Protein AF-A0A3S0BWD9-F1 (afdb_monomer_lite)

pLDDT: mean 90.23, std 13.54, range [36.09, 98.25]

Secondary structure (DSSP, 8-state):
-HHHHHHTT-SEEE-S-GGGS-HHHHHHTT-EEE-HHHHHHHH--HHHHHHHHHHHHHH-BTTB--HHHHHHHHTTT-HHHHHHTGGGSS----PPPTT--S--EEESB-TTT-PBP-HHHHHHHT--TTTSPPS----PPP-

Radius of gyration: 16.99 Å; chains: 1; bounding box: 45×29×50 Å

Sequence (143 aa):
MIADAVRADAQYLVTTDVDDFAIEDLHAHEMCAVNPDYFMALRFSEHAYREGVRTLAEVAKNPPRSEAEVHRMLGRRHPNLVGRFADAYETSAVPADDDQPRVLVRGAVCVRCAAKLAGDEGLRLGLCTRHLPLRGMSSVGKA

Structure (mmCIF, N/CA/C/O backbone):
data_AF-A0A3S0BWD9-F1
#
_entry.id   AF-A0A3S0BWD9-F1
#
loop_
_atom_site.group_PDB
_atom_site.id
_atom_site.type_symbol
_atom_site.label_atom_id
_atom_site.label_alt_id
_atom_site.label_comp_id
_atom_site.label_asym_id
_atom_site.label_entity_id
_atom_site.label_seq_id
_atom_site.pdbx_PDB_ins_code
_atom_site.Cartn_x
_atom_site.Cartn_y
_atom_site.Cartn_z
_atom_site.occupancy
_atom_site.B_iso_or_equiv
_atom_site.auth_seq_id
_atom_site.auth_comp_id
_atom_site.auth_asym_id
_atom_site.auth_atom_id
_atom_site.pdbx_PDB_model_num
ATOM 1 N N . MET A 1 1 ? 6.081 -7.582 18.066 1.00 67.69 1 MET A N 1
ATOM 2 C CA . MET A 1 1 ? 5.504 -6.974 16.844 1.00 67.69 1 MET A CA 1
ATOM 3 C C . MET A 1 1 ? 4.324 -6.058 17.164 1.00 67.69 1 MET A C 1
ATOM 5 O O . MET A 1 1 ? 4.545 -4.858 17.120 1.00 67.69 1 MET A O 1
ATOM 9 N N . ILE A 1 2 ? 3.134 -6.548 17.567 1.00 80.94 2 ILE A N 1
ATOM 10 C CA . ILE A 1 2 ? 2.021 -5.649 17.971 1.00 80.94 2 ILE A CA 1
ATOM 11 C C . ILE A 1 2 ? 2.413 -4.755 19.152 1.00 80.94 2 ILE A C 1
ATOM 13 O O . ILE A 1 2 ? 2.252 -3.546 19.073 1.00 80.94 2 ILE A O 1
ATOM 17 N N . ALA A 1 3 ? 3.011 -5.317 20.207 1.00 83.81 3 ALA A N 1
ATOM 18 C CA . ALA A 1 3 ? 3.387 -4.538 21.389 1.00 83.81 3 ALA A CA 1
ATOM 19 C C . ALA A 1 3 ? 4.354 -3.383 21.066 1.00 83.81 3 ALA A C 1
ATOM 21 O O . ALA A 1 3 ? 4.252 -2.308 21.645 1.00 83.81 3 ALA A O 1
ATOM 22 N N . ASP A 1 4 ? 5.281 -3.591 20.131 1.00 88.00 4 ASP A N 1
ATOM 23 C CA . ASP A 1 4 ? 6.251 -2.570 19.720 1.00 88.00 4 ASP A CA 1
ATOM 24 C C . ASP A 1 4 ? 5.603 -1.515 18.826 1.00 88.00 4 ASP A C 1
ATOM 26 O O . ASP A 1 4 ? 5.881 -0.331 18.975 1.00 88.00 4 ASP A O 1
ATOM 30 N N . ALA A 1 5 ? 4.686 -1.930 17.951 1.00 86.00 5 ALA A N 1
ATOM 31 C CA . ALA A 1 5 ? 3.912 -1.020 17.121 1.00 86.00 5 ALA A CA 1
ATOM 32 C C . ALA A 1 5 ? 2.969 -0.142 17.959 1.00 86.00 5 ALA A C 1
ATOM 34 O O . ALA A 1 5 ? 2.905 1.061 17.731 1.00 86.00 5 ALA A O 1
ATOM 35 N N . VAL A 1 6 ? 2.330 -0.708 18.987 1.00 87.25 6 VAL A N 1
ATOM 36 C CA . VAL A 1 6 ? 1.542 0.047 19.973 1.00 87.25 6 VAL A CA 1
ATOM 37 C C . VAL A 1 6 ? 2.430 1.041 20.724 1.00 87.25 6 VAL A C 1
ATOM 39 O O . VAL A 1 6 ? 2.069 2.205 20.856 1.00 87.25 6 VAL A O 1
ATOM 42 N N . ARG A 1 7 ? 3.625 0.627 21.171 1.00 90.25 7 ARG A N 1
ATOM 43 C CA . ARG A 1 7 ? 4.596 1.545 21.803 1.00 90.25 7 ARG A CA 1
ATOM 44 C C . ARG A 1 7 ? 5.048 2.668 20.870 1.00 90.25 7 ARG A C 1
ATOM 46 O O . ARG A 1 7 ? 5.384 3.743 21.353 1.00 90.25 7 ARG A O 1
ATOM 53 N N . ALA A 1 8 ? 5.081 2.410 19.567 1.00 90.94 8 ALA A N 1
ATOM 54 C CA . ALA A 1 8 ? 5.438 3.382 18.541 1.00 90.94 8 ALA A CA 1
ATOM 55 C C . ALA A 1 8 ? 4.252 4.246 18.072 1.00 90.94 8 ALA A C 1
ATOM 57 O O . ALA A 1 8 ? 4.432 5.030 17.143 1.00 90.94 8 ALA A O 1
ATOM 58 N N . ASP A 1 9 ? 3.063 4.093 18.672 1.00 89.06 9 ASP A N 1
ATOM 59 C CA . ASP A 1 9 ? 1.819 4.752 18.245 1.00 89.06 9 ASP A CA 1
ATOM 60 C C . ASP A 1 9 ? 1.504 4.516 16.751 1.00 89.06 9 ASP A C 1
ATOM 62 O O . ASP A 1 9 ? 1.014 5.377 16.016 1.00 89.06 9 ASP A O 1
ATOM 66 N N . ALA A 1 10 ? 1.856 3.326 16.257 1.00 92.44 10 ALA A N 1
ATOM 67 C CA . ALA A 1 10 ? 1.693 2.973 14.860 1.00 92.44 10 ALA A CA 1
ATOM 68 C C . ALA A 1 10 ? 0.248 2.559 14.571 1.00 92.44 10 ALA A C 1
ATOM 70 O O . ALA A 1 10 ? -0.297 1.650 15.186 1.00 92.44 10 ALA A O 1
ATOM 71 N N . GLN A 1 11 ? -0.344 3.157 13.542 1.00 93.94 11 GLN A N 1
ATOM 72 C CA . GLN A 1 11 ? -1.688 2.794 13.078 1.00 93.94 11 GLN A CA 1
ATOM 73 C C . GLN A 1 11 ? -1.687 1.625 12.081 1.00 93.94 11 GLN A C 1
ATOM 75 O O . GLN A 1 11 ? -2.736 1.035 11.820 1.00 93.94 11 GLN A O 1
ATOM 80 N N . TYR A 1 12 ? -0.527 1.294 11.502 1.00 95.56 12 TYR A N 1
ATOM 81 C CA . TYR A 1 12 ? -0.407 0.292 10.443 1.00 95.56 12 TYR A CA 1
ATOM 82 C C . TYR A 1 12 ? 0.715 -0.701 10.726 1.00 95.56 12 TYR A C 1
ATOM 84 O O . TYR A 1 12 ? 1.847 -0.310 11.005 1.00 95.56 12 TYR A O 1
ATOM 92 N N . LEU A 1 13 ? 0.401 -1.983 10.567 1.00 95.62 13 LEU A N 1
ATOM 93 C CA . LEU A 1 13 ? 1.360 -3.077 10.469 1.00 95.62 13 LEU A CA 1
ATOM 94 C C . LEU A 1 13 ? 1.425 -3.504 9.004 1.00 95.62 13 LEU A C 1
ATOM 96 O O . LEU A 1 13 ? 0.517 -4.165 8.505 1.00 95.62 13 LEU A O 1
ATOM 100 N N . VAL A 1 14 ? 2.475 -3.088 8.300 1.00 95.38 14 VAL A N 1
ATOM 101 C CA . VAL A 1 14 ? 2.656 -3.421 6.882 1.00 95.38 14 VAL A CA 1
ATOM 102 C C . VAL A 1 14 ? 3.411 -4.747 6.782 1.00 95.38 14 VAL A C 1
ATOM 104 O O . VAL A 1 14 ? 4.598 -4.796 7.096 1.00 95.38 14 VAL A O 1
ATOM 107 N N . THR A 1 15 ? 2.722 -5.826 6.403 1.00 94.44 15 THR A N 1
ATOM 108 C CA . THR A 1 15 ? 3.237 -7.207 6.509 1.00 94.44 15 THR A CA 1
ATOM 109 C C . THR A 1 15 ? 2.588 -8.165 5.509 1.00 94.44 15 THR A C 1
ATOM 111 O O . THR A 1 15 ? 1.452 -7.948 5.089 1.00 94.44 15 THR A O 1
ATOM 114 N N . THR A 1 16 ? 3.295 -9.224 5.109 1.00 92.50 16 THR A N 1
ATOM 115 C CA . THR A 1 16 ? 2.741 -10.301 4.269 1.00 92.50 16 THR A CA 1
ATOM 116 C C . THR A 1 16 ? 1.768 -11.196 5.030 1.00 92.50 16 THR A C 1
ATOM 118 O O . THR A 1 16 ? 0.828 -11.699 4.421 1.00 92.50 16 THR A O 1
ATOM 121 N N . ASP A 1 17 ? 1.942 -11.310 6.346 1.00 93.50 17 ASP A N 1
ATOM 122 C CA . ASP A 1 17 ? 1.247 -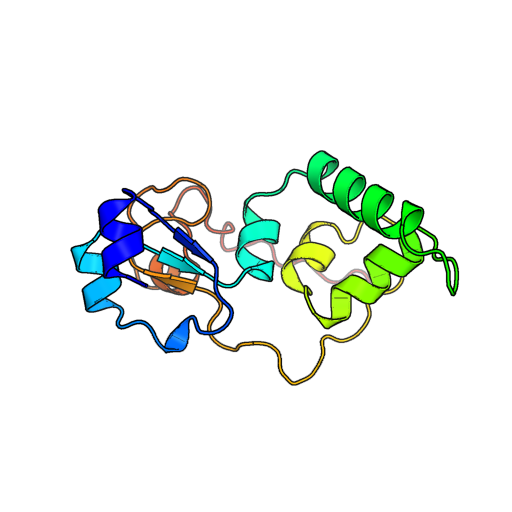12.277 7.204 1.00 93.50 17 ASP A CA 1
ATOM 123 C C . ASP A 1 17 ? 0.035 -11.617 7.884 1.00 93.50 17 ASP A C 1
ATOM 125 O O . ASP A 1 17 ? -0.074 -11.530 9.104 1.00 93.50 17 ASP A O 1
ATOM 129 N N . VAL A 1 18 ? -0.851 -11.011 7.087 1.00 95.88 18 VAL A N 1
ATOM 130 C CA . VAL A 1 18 ? -1.997 -10.231 7.600 1.00 95.88 18 VAL A CA 1
ATOM 131 C C . VAL A 1 18 ? -2.978 -11.107 8.388 1.00 95.88 18 VAL A C 1
ATOM 133 O O . VAL A 1 18 ? -3.619 -10.643 9.333 1.00 95.88 18 VAL A O 1
ATOM 136 N N . ASP A 1 19 ? -3.122 -12.365 7.988 1.00 94.38 19 ASP A N 1
ATOM 137 C CA . ASP A 1 19 ? -4.020 -13.348 8.584 1.00 94.38 19 ASP A CA 1
ATOM 138 C C . ASP A 1 19 ? -3.570 -13.859 9.959 1.00 94.38 19 ASP A C 1
ATOM 140 O O . ASP A 1 19 ? -4.436 -14.281 10.734 1.00 94.38 19 ASP A O 1
ATOM 144 N N . ASP A 1 20 ? -2.289 -13.703 10.306 1.00 94.12 20 ASP A N 1
ATOM 145 C CA . ASP A 1 20 ? -1.732 -14.046 11.623 1.00 94.12 20 ASP A CA 1
ATOM 146 C C . ASP A 1 20 ? -2.216 -13.117 12.752 1.00 94.12 20 ASP A C 1
ATOM 148 O O . ASP A 1 20 ? -2.079 -13.435 13.935 1.00 94.12 20 ASP A O 1
ATOM 152 N N . PHE A 1 21 ? -2.808 -11.965 12.420 1.00 93.25 21 PHE A N 1
ATOM 153 C CA . PHE A 1 21 ? -3.267 -10.988 13.409 1.00 93.25 21 PHE A CA 1
ATOM 154 C C . PHE A 1 21 ? -4.747 -11.165 13.739 1.00 93.25 21 PHE A C 1
ATOM 156 O O . PHE A 1 21 ? -5.603 -11.045 12.859 1.00 93.25 21 PHE A O 1
ATOM 163 N N . ALA A 1 22 ? -5.076 -11.375 15.015 1.00 92.38 22 ALA A N 1
ATOM 164 C CA . ALA A 1 22 ? -6.461 -11.392 15.481 1.00 92.38 22 ALA A CA 1
ATOM 165 C C . ALA A 1 22 ? -7.133 -10.025 15.255 1.00 92.38 22 ALA A C 1
ATOM 167 O O . ALA A 1 22 ? -6.536 -8.969 15.487 1.00 92.38 22 ALA A O 1
ATOM 168 N N . ILE A 1 23 ? -8.382 -10.031 14.778 1.00 91.31 23 ILE A N 1
ATOM 169 C CA . ILE A 1 23 ? -9.101 -8.785 14.478 1.00 91.31 23 ILE A CA 1
ATOM 170 C C . ILE A 1 23 ? -9.412 -8.013 15.762 1.00 91.31 23 ILE A C 1
ATOM 172 O O . ILE A 1 23 ? -9.347 -6.787 15.771 1.00 91.31 23 ILE A O 1
ATOM 176 N N . GLU A 1 24 ? -9.676 -8.724 16.854 1.00 93.06 24 GLU A N 1
ATOM 177 C CA . GLU A 1 24 ? -9.966 -8.169 18.171 1.00 93.06 24 GLU A CA 1
ATOM 178 C C . GLU A 1 24 ? -8.775 -7.369 18.710 1.00 93.06 24 GLU A C 1
ATOM 180 O O . GLU A 1 24 ? -8.963 -6.244 19.173 1.00 93.06 24 GLU A O 1
ATOM 185 N N . ASP A 1 25 ? -7.554 -7.893 18.565 1.00 92.75 25 ASP A N 1
ATOM 186 C CA . ASP A 1 25 ? -6.325 -7.216 18.995 1.00 92.75 25 ASP A CA 1
ATOM 187 C C . ASP A 1 25 ? -6.084 -5.939 18.184 1.00 92.75 25 ASP A C 1
ATOM 189 O O . ASP A 1 25 ? -5.793 -4.875 18.733 1.00 92.75 25 ASP A O 1
ATOM 193 N N . LEU A 1 26 ? -6.263 -6.014 16.862 1.00 94.12 26 LEU A N 1
ATOM 194 C CA . LEU A 1 26 ? -6.140 -4.847 15.988 1.00 94.12 26 LEU A CA 1
ATOM 195 C C . LEU A 1 26 ? -7.195 -3.784 16.322 1.00 94.12 26 LEU A C 1
ATOM 197 O O . LEU A 1 26 ? -6.897 -2.591 16.302 1.00 94.12 26 LEU A O 1
ATOM 201 N N . HIS A 1 27 ? -8.415 -4.197 16.668 1.00 93.56 27 HIS A N 1
ATOM 202 C CA . HIS A 1 27 ? -9.478 -3.285 17.084 1.00 93.56 27 HIS A CA 1
ATOM 203 C C . HIS A 1 27 ? -9.207 -2.641 18.443 1.00 93.56 27 HIS A C 1
ATOM 205 O O . HIS A 1 27 ? -9.430 -1.439 18.586 1.00 93.56 27 HIS A O 1
ATOM 211 N N . ALA A 1 28 ? -8.698 -3.404 19.413 1.00 93.44 28 ALA A N 1
ATOM 212 C CA . ALA A 1 28 ? -8.376 -2.910 20.751 1.00 93.44 28 ALA A CA 1
ATOM 213 C C . ALA A 1 28 ? -7.329 -1.783 20.735 1.00 93.44 28 ALA A C 1
ATOM 215 O O . ALA A 1 28 ? -7.317 -0.940 21.631 1.00 93.44 28 ALA A O 1
ATOM 216 N N . HIS A 1 29 ? -6.485 -1.751 19.703 1.00 93.19 29 HIS A N 1
ATOM 217 C CA . HIS A 1 29 ? -5.423 -0.761 19.537 1.00 93.19 29 HIS A CA 1
ATOM 218 C C . HIS A 1 29 ? -5.663 0.230 18.387 1.00 93.19 29 HIS A C 1
ATOM 220 O O . HIS A 1 29 ? -4.775 1.013 18.072 1.00 93.19 29 HIS A O 1
ATOM 226 N N . GLU A 1 30 ? -6.846 0.218 17.761 1.00 93.56 30 GLU A N 1
ATOM 227 C CA . GLU A 1 30 ? -7.177 1.071 16.604 1.00 93.56 30 GLU A CA 1
ATOM 228 C C . GLU A 1 30 ? -6.170 0.948 15.440 1.00 93.56 30 GLU A C 1
ATOM 230 O O . GLU A 1 30 ? -5.859 1.910 14.737 1.00 93.56 30 GLU A O 1
ATOM 235 N N . MET A 1 31 ? -5.671 -0.268 15.217 1.00 94.75 31 MET A N 1
ATOM 236 C CA . MET A 1 31 ? -4.645 -0.585 14.227 1.00 94.75 31 MET A CA 1
ATOM 237 C C . MET A 1 31 ? -5.214 -1.308 13.005 1.00 94.75 31 MET A C 1
ATOM 239 O O . MET A 1 31 ? -6.339 -1.819 12.993 1.00 94.75 31 MET A O 1
ATOM 243 N N . CYS A 1 32 ? -4.397 -1.373 11.956 1.00 96.25 32 CYS A N 1
ATOM 244 C CA . CYS A 1 32 ? -4.677 -2.119 10.740 1.00 96.25 32 CYS A CA 1
ATOM 245 C C . CYS A 1 32 ? -3.439 -2.904 10.287 1.00 96.25 32 CYS A C 1
ATOM 247 O O . CYS A 1 32 ? -2.385 -2.317 10.041 1.00 96.25 32 CYS A O 1
ATOM 249 N N . ALA A 1 33 ? -3.562 -4.226 10.172 1.00 97.25 33 ALA A N 1
ATOM 250 C CA . ALA A 1 33 ? -2.593 -5.060 9.475 1.00 97.25 33 ALA A CA 1
ATOM 251 C C . ALA A 1 33 ? -2.927 -5.061 7.982 1.00 97.25 33 ALA A C 1
ATOM 253 O O . ALA A 1 33 ? -4.082 -5.245 7.592 1.00 97.25 33 ALA A O 1
ATOM 254 N N . VAL A 1 34 ? -1.932 -4.809 7.139 1.00 97.75 34 VAL A N 1
ATOM 255 C CA . VAL A 1 34 ? -2.150 -4.567 5.714 1.00 97.75 34 VAL A CA 1
ATOM 256 C C . VAL A 1 34 ? -0.978 -5.064 4.884 1.00 97.75 34 VAL A C 1
ATOM 258 O O . VAL A 1 34 ? 0.187 -4.845 5.209 1.00 97.75 34 VAL A O 1
ATOM 261 N N . ASN A 1 35 ? -1.302 -5.715 3.776 1.00 97.56 35 ASN A N 1
ATOM 262 C CA . ASN A 1 35 ? -0.326 -6.214 2.831 1.00 97.56 35 ASN A CA 1
ATOM 263 C C . ASN A 1 35 ? 0.449 -5.050 2.164 1.00 97.56 35 ASN A C 1
ATOM 265 O O . ASN A 1 35 ? -0.183 -4.064 1.773 1.00 97.56 35 ASN A O 1
ATOM 269 N N . PRO A 1 36 ? 1.785 -5.145 1.983 1.00 97.00 36 PRO A N 1
ATOM 270 C CA . PRO A 1 36 ? 2.592 -4.076 1.395 1.00 97.00 36 PRO A CA 1
ATOM 271 C C . PRO A 1 36 ? 2.132 -3.621 0.007 1.00 97.00 36 PRO A C 1
ATOM 273 O O . PRO A 1 36 ? 2.067 -2.419 -0.242 1.00 97.00 36 PRO A O 1
ATOM 276 N N . ASP A 1 37 ? 1.780 -4.557 -0.880 1.00 97.19 37 ASP A N 1
ATOM 277 C CA . ASP A 1 37 ? 1.281 -4.251 -2.225 1.00 97.19 37 ASP A CA 1
ATOM 278 C C . ASP A 1 37 ? 0.007 -3.400 -2.149 1.00 97.19 37 ASP A C 1
ATOM 280 O O . ASP A 1 37 ? -0.070 -2.302 -2.704 1.00 97.19 37 ASP A O 1
ATOM 284 N N . TYR A 1 38 ? -0.965 -3.861 -1.361 1.00 97.75 38 TYR A N 1
ATOM 285 C CA . TYR A 1 38 ? -2.234 -3.163 -1.179 1.00 97.75 38 TYR A CA 1
ATOM 286 C C . TYR A 1 38 ? -2.063 -1.802 -0.481 1.00 97.75 38 TYR A C 1
ATOM 288 O O . TYR A 1 38 ? -2.686 -0.812 -0.874 1.00 97.75 38 TYR A O 1
ATOM 296 N N . PHE A 1 39 ? -1.175 -1.711 0.514 1.00 97.56 39 PHE A N 1
ATOM 297 C CA . PHE A 1 39 ? -0.864 -0.457 1.200 1.00 97.56 39 PHE A CA 1
ATOM 298 C C . PHE A 1 39 ? -0.297 0.590 0.236 1.00 97.56 39 PHE A C 1
ATOM 300 O O . PHE A 1 39 ? -0.794 1.720 0.188 1.00 97.56 39 PHE A O 1
ATOM 307 N N . MET A 1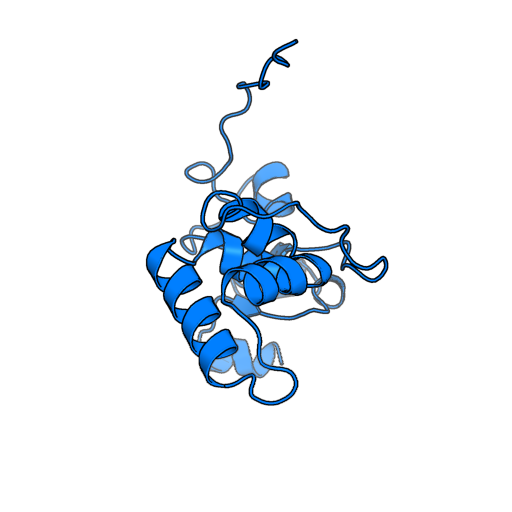 40 ? 0.706 0.213 -0.565 1.00 97.25 40 MET A N 1
ATOM 308 C CA . MET A 1 40 ? 1.310 1.107 -1.554 1.00 97.25 40 MET A CA 1
ATOM 309 C C . MET A 1 40 ? 0.295 1.517 -2.623 1.00 97.25 40 MET A C 1
ATOM 311 O O . MET A 1 40 ? 0.187 2.707 -2.913 1.00 97.25 40 MET A O 1
ATOM 315 N N . ALA A 1 41 ? -0.514 0.586 -3.141 1.00 97.12 41 ALA A N 1
ATOM 316 C CA . ALA A 1 41 ? -1.559 0.884 -4.125 1.00 97.12 41 ALA A CA 1
ATOM 317 C C . ALA A 1 41 ? -2.543 1.962 -3.634 1.00 97.12 41 ALA A C 1
ATOM 319 O O . ALA A 1 41 ? -3.026 2.803 -4.396 1.00 97.12 41 ALA A O 1
ATOM 320 N N . LEU A 1 42 ? -2.840 1.962 -2.334 1.00 96.50 42 LEU A N 1
ATOM 321 C CA . LEU A 1 42 ? -3.760 2.919 -1.737 1.00 96.50 42 LEU A CA 1
ATOM 322 C C . LEU A 1 42 ? -3.111 4.257 -1.378 1.00 96.50 42 LEU A C 1
ATOM 324 O O . LEU A 1 42 ? -3.826 5.266 -1.395 1.00 96.50 42 LEU A O 1
ATOM 328 N N . ARG A 1 43 ? -1.815 4.275 -1.043 1.00 95.44 43 ARG A N 1
ATOM 329 C CA . ARG A 1 43 ? -1.111 5.441 -0.480 1.00 95.44 43 ARG A CA 1
ATOM 330 C C . ARG A 1 43 ? -0.200 6.177 -1.444 1.00 95.44 43 ARG A C 1
ATOM 332 O O . ARG A 1 43 ? 0.023 7.369 -1.244 1.00 95.44 43 ARG A O 1
ATOM 339 N N . PHE A 1 44 ? 0.348 5.500 -2.444 1.00 96.44 44 PHE A N 1
ATOM 340 C CA . PHE A 1 44 ? 1.257 6.147 -3.375 1.00 96.44 44 PHE A CA 1
ATOM 341 C C . PHE A 1 44 ? 0.491 7.109 -4.280 1.00 96.44 44 PHE A C 1
ATOM 343 O O . PHE A 1 44 ? -0.639 6.855 -4.705 1.00 96.44 44 PHE A O 1
ATOM 350 N N . SER A 1 45 ? 1.134 8.233 -4.577 1.00 96.69 45 SER A N 1
ATOM 351 C CA . SER A 1 45 ? 0.805 9.015 -5.759 1.00 96.69 45 SER A CA 1
ATOM 352 C C . SER A 1 45 ? 1.454 8.365 -6.980 1.00 96.69 45 SER A C 1
ATOM 354 O O . SER A 1 45 ? 2.434 7.628 -6.854 1.00 96.69 45 SER A O 1
ATOM 356 N N . GLU A 1 46 ? 0.948 8.669 -8.174 1.00 97.31 46 GLU A N 1
ATOM 357 C CA . GLU A 1 46 ? 1.586 8.198 -9.409 1.00 97.31 46 GLU A CA 1
ATOM 358 C C . GLU A 1 46 ? 3.031 8.701 -9.521 1.00 97.31 46 GLU A C 1
ATOM 360 O O . GLU A 1 46 ? 3.914 7.956 -9.933 1.00 97.31 46 GLU A O 1
ATOM 365 N N . HIS A 1 47 ? 3.294 9.935 -9.079 1.00 97.62 47 HIS A N 1
ATOM 366 C CA . HIS A 1 47 ? 4.648 10.477 -9.029 1.00 97.62 47 HIS A CA 1
ATOM 367 C C . HIS A 1 47 ? 5.570 9.617 -8.153 1.00 97.62 47 HIS A C 1
ATOM 369 O O . HIS A 1 47 ? 6.590 9.147 -8.643 1.00 97.62 47 HIS A O 1
ATOM 375 N N . ALA A 1 48 ? 5.190 9.333 -6.901 1.00 97.75 48 ALA A N 1
ATOM 376 C CA . ALA A 1 48 ? 6.001 8.504 -6.004 1.00 97.75 48 ALA A CA 1
ATOM 377 C C . ALA A 1 48 ? 6.238 7.093 -6.567 1.00 97.75 48 ALA A C 1
ATOM 379 O O . ALA A 1 48 ? 7.328 6.540 -6.430 1.00 97.75 48 ALA A O 1
ATOM 380 N N . TYR A 1 49 ? 5.231 6.528 -7.237 1.00 98.12 49 TYR A N 1
ATOM 381 C CA . TYR A 1 49 ? 5.362 5.246 -7.917 1.00 98.12 49 TYR A CA 1
ATOM 382 C C . TYR A 1 49 ? 6.404 5.286 -9.047 1.00 98.12 49 TYR A C 1
ATOM 384 O O . TYR A 1 49 ? 7.319 4.461 -9.058 1.00 98.12 49 TYR A O 1
ATOM 392 N N . ARG A 1 50 ? 6.311 6.265 -9.958 1.00 98.25 50 ARG A N 1
ATOM 393 C CA . ARG A 1 50 ? 7.268 6.446 -11.067 1.00 98.25 50 ARG A CA 1
ATOM 394 C C . ARG A 1 50 ? 8.693 6.675 -10.567 1.00 98.25 50 ARG A C 1
ATOM 396 O O . ARG A 1 50 ? 9.623 6.067 -11.084 1.00 98.25 50 ARG A O 1
ATOM 403 N N . GLU A 1 51 ? 8.865 7.485 -9.525 1.00 98.06 51 GLU A N 1
ATOM 404 C CA . GLU A 1 51 ? 10.176 7.717 -8.901 1.00 98.06 51 GLU A CA 1
ATOM 405 C C . GLU A 1 51 ? 10.789 6.413 -8.361 1.00 98.06 51 GLU A C 1
ATOM 407 O O . GLU A 1 51 ? 11.978 6.149 -8.558 1.00 98.06 51 GLU A O 1
ATOM 412 N N . GLY A 1 52 ? 9.976 5.564 -7.723 1.00 96.50 52 GLY A N 1
ATOM 413 C CA . GLY A 1 52 ? 10.406 4.251 -7.241 1.00 96.50 52 GLY A CA 1
ATOM 414 C C . GLY A 1 52 ? 10.811 3.307 -8.375 1.00 96.50 52 GLY A C 1
ATOM 415 O O . GLY A 1 52 ? 11.874 2.690 -8.310 1.00 96.50 52 GLY A O 1
ATOM 416 N N . VAL A 1 53 ? 10.005 3.228 -9.439 1.00 97.69 53 VAL A N 1
ATOM 417 C CA . VAL A 1 53 ? 10.313 2.411 -10.627 1.00 97.69 53 VAL A CA 1
ATOM 418 C C . VAL A 1 53 ? 11.600 2.883 -11.304 1.00 97.69 53 VAL A C 1
ATOM 420 O O . VAL A 1 53 ? 12.462 2.053 -11.597 1.00 97.69 53 VAL A O 1
ATOM 423 N N . ARG A 1 54 ? 11.776 4.198 -11.488 1.00 97.75 54 ARG A N 1
ATOM 424 C CA . ARG A 1 54 ? 13.009 4.776 -12.037 1.00 97.75 54 ARG A CA 1
ATOM 425 C C . ARG A 1 54 ? 14.224 4.418 -11.193 1.00 97.75 54 ARG A C 1
ATOM 427 O O . ARG A 1 54 ? 15.201 3.900 -11.723 1.00 97.75 54 ARG A O 1
ATOM 434 N N . THR A 1 55 ? 14.130 4.604 -9.877 1.00 97.12 55 THR A N 1
ATOM 435 C CA . THR A 1 55 ? 15.216 4.258 -8.948 1.00 97.12 55 THR A CA 1
ATOM 436 C C . THR A 1 55 ? 15.603 2.781 -9.071 1.00 97.12 55 THR A C 1
ATOM 438 O O . THR A 1 55 ? 16.784 2.449 -9.125 1.00 97.12 55 THR A O 1
ATOM 441 N N . LEU A 1 56 ? 14.620 1.878 -9.161 1.00 95.81 56 LEU A N 1
ATOM 442 C CA . LEU A 1 56 ? 14.862 0.443 -9.338 1.00 95.81 56 LEU A CA 1
ATOM 443 C C . LEU A 1 56 ? 15.522 0.112 -10.688 1.00 95.81 56 LEU A C 1
ATOM 445 O O . LEU A 1 56 ? 16.398 -0.753 -10.739 1.00 95.81 56 LEU A O 1
ATOM 449 N N . ALA A 1 57 ? 15.129 0.790 -11.767 1.00 96.19 57 ALA A N 1
ATOM 450 C CA . ALA A 1 57 ? 15.738 0.624 -13.085 1.00 96.19 57 ALA A CA 1
ATOM 451 C C . ALA A 1 57 ? 17.202 1.099 -13.101 1.00 96.19 57 ALA A C 1
ATOM 453 O O . ALA A 1 57 ? 18.077 0.390 -13.595 1.00 96.19 57 ALA A O 1
ATOM 454 N N . GLU A 1 58 ? 17.492 2.247 -12.485 1.00 96.12 58 GLU A N 1
ATOM 455 C CA . GLU A 1 58 ? 18.843 2.821 -12.401 1.00 96.12 58 GLU A CA 1
ATOM 456 C C . GLU A 1 58 ? 19.839 1.913 -11.653 1.00 96.12 58 GLU A C 1
ATOM 458 O O . GLU A 1 58 ? 21.025 1.848 -12.002 1.00 96.12 58 GLU A O 1
ATOM 463 N N . VAL A 1 59 ? 19.377 1.189 -10.626 1.00 94.50 59 VAL A N 1
ATOM 464 C CA . VAL A 1 59 ? 20.228 0.276 -9.840 1.00 94.50 59 VAL A CA 1
ATOM 465 C C . VAL A 1 59 ? 20.332 -1.128 -10.443 1.00 94.50 59 VAL A C 1
ATOM 467 O O . VAL A 1 59 ? 21.289 -1.851 -10.148 1.00 94.50 59 VAL A O 1
ATOM 470 N N . ALA A 1 60 ? 19.391 -1.530 -11.300 1.00 89.88 60 ALA A N 1
ATOM 471 C CA . ALA A 1 60 ? 19.404 -2.823 -11.973 1.00 89.88 60 ALA A CA 1
ATOM 472 C C . ALA A 1 60 ? 20.462 -2.833 -13.086 1.00 89.88 60 ALA A C 1
ATOM 474 O O . ALA A 1 60 ? 20.170 -2.518 -14.231 1.00 89.88 60 ALA A O 1
ATOM 475 N N . LYS A 1 61 ? 21.710 -3.191 -12.756 1.00 85.44 61 LYS A N 1
ATOM 476 C CA . LYS A 1 61 ? 22.837 -3.148 -13.709 1.00 85.44 61 LYS A CA 1
ATOM 477 C C . LYS A 1 61 ? 23.117 -4.460 -14.445 1.00 85.44 61 LYS A C 1
ATOM 479 O O . LYS A 1 61 ? 23.796 -4.418 -15.461 1.00 85.44 61 LYS A O 1
ATOM 484 N N . ASN A 1 62 ? 22.632 -5.607 -13.956 1.00 83.94 62 ASN A N 1
ATOM 485 C CA . ASN A 1 62 ? 22.936 -6.930 -14.524 1.00 83.94 62 ASN A CA 1
ATOM 486 C C . ASN A 1 62 ? 21.770 -7.935 -14.368 1.00 83.94 62 ASN A C 1
ATOM 488 O O . ASN A 1 62 ? 21.594 -8.491 -13.282 1.00 83.94 62 ASN A O 1
ATOM 492 N N . PRO A 1 63 ? 21.008 -8.223 -15.442 1.00 84.19 63 PRO A N 1
ATOM 493 C CA . PRO A 1 63 ? 20.961 -7.447 -16.683 1.00 84.19 63 PRO A CA 1
ATOM 494 C C . PRO A 1 63 ? 20.373 -6.043 -16.435 1.00 84.19 63 PRO A C 1
ATOM 496 O O . PRO A 1 63 ? 19.554 -5.895 -15.520 1.00 84.19 63 PRO A O 1
ATOM 499 N N . PRO A 1 64 ? 20.766 -5.025 -17.227 1.00 88.75 64 PRO A N 1
ATOM 500 C CA . PRO A 1 64 ? 20.067 -3.747 -17.275 1.00 88.75 64 PRO A CA 1
ATOM 501 C C . PRO A 1 64 ? 18.574 -3.932 -17.529 1.00 88.75 64 PRO A C 1
ATOM 503 O O . PRO A 1 64 ? 18.188 -4.810 -18.303 1.00 88.75 64 PRO A O 1
ATOM 506 N N . ARG A 1 65 ? 17.743 -3.110 -16.885 1.00 94.50 65 ARG A N 1
ATOM 507 C CA . ARG A 1 65 ? 16.292 -3.097 -17.099 1.00 94.50 65 ARG A CA 1
ATOM 508 C C . ARG A 1 65 ? 15.797 -1.674 -17.271 1.00 94.50 65 ARG A C 1
ATOM 510 O O . ARG A 1 65 ? 16.182 -0.784 -16.521 1.00 94.50 65 ARG A O 1
ATOM 517 N N . SER A 1 66 ? 14.920 -1.483 -18.242 1.00 95.94 66 SER A N 1
ATOM 518 C CA . SER A 1 66 ? 14.136 -0.263 -18.402 1.00 95.94 66 SER A CA 1
ATOM 519 C C . SER A 1 66 ? 13.080 -0.133 -17.300 1.00 95.94 66 SER A C 1
ATOM 521 O O . SER A 1 66 ? 12.673 -1.118 -16.679 1.00 95.94 66 SER A O 1
ATOM 523 N N . GLU A 1 67 ? 12.573 1.081 -17.090 1.00 97.50 67 GLU A N 1
ATOM 524 C CA . GLU A 1 67 ? 11.448 1.327 -16.178 1.00 97.50 67 GLU A CA 1
ATOM 525 C C . GLU A 1 67 ? 10.211 0.494 -16.537 1.00 97.50 67 GLU A C 1
ATOM 527 O O . GLU A 1 67 ? 9.563 -0.062 -15.654 1.00 97.50 67 GLU A O 1
ATOM 532 N N . ALA A 1 68 ? 9.923 0.341 -17.832 1.00 96.50 68 ALA A N 1
ATOM 533 C CA . ALA A 1 68 ? 8.815 -0.471 -18.325 1.00 96.50 68 ALA A CA 1
ATOM 534 C C . ALA A 1 68 ? 8.981 -1.955 -17.948 1.00 96.50 68 ALA A C 1
ATOM 536 O O . ALA A 1 68 ? 8.035 -2.602 -17.498 1.00 96.50 68 ALA A O 1
ATOM 537 N N . GLU A 1 69 ? 10.193 -2.503 -18.069 1.00 95.31 69 GLU A N 1
ATOM 538 C CA . GLU A 1 69 ? 10.483 -3.878 -17.649 1.00 95.31 69 GLU A CA 1
ATOM 539 C C . GLU A 1 69 ? 10.383 -4.043 -16.132 1.00 95.31 69 GLU A C 1
ATOM 541 O O . GLU A 1 69 ? 9.830 -5.038 -15.667 1.00 95.31 69 GLU A O 1
ATOM 546 N N . VAL A 1 70 ? 10.861 -3.066 -15.355 1.00 95.94 70 VAL A N 1
ATOM 547 C CA . VAL A 1 70 ? 10.721 -3.065 -13.893 1.00 95.94 70 VAL A CA 1
ATOM 548 C C . VAL A 1 70 ? 9.248 -3.018 -13.491 1.00 95.94 70 VAL A C 1
ATOM 550 O O . VAL A 1 70 ? 8.811 -3.879 -12.731 1.00 95.94 70 VAL A O 1
ATOM 553 N N . HIS A 1 71 ? 8.471 -2.076 -14.032 1.00 97.12 71 HIS A N 1
ATOM 554 C CA . HIS A 1 71 ? 7.025 -1.974 -13.822 1.00 97.12 71 HIS A CA 1
ATOM 555 C C . HIS A 1 71 ? 6.330 -3.309 -14.110 1.00 97.12 71 HIS A C 1
ATOM 557 O O . HIS A 1 71 ? 5.612 -3.839 -13.260 1.00 97.12 71 HIS A O 1
ATOM 563 N N . ARG A 1 72 ? 6.617 -3.902 -15.275 1.00 95.19 72 ARG A N 1
ATOM 564 C CA . ARG A 1 72 ? 6.064 -5.198 -15.668 1.00 95.19 72 ARG A CA 1
ATOM 565 C C . ARG A 1 72 ? 6.459 -6.301 -14.685 1.00 95.19 72 ARG A C 1
ATOM 567 O O . ARG A 1 72 ? 5.609 -7.082 -14.279 1.00 95.19 72 ARG A O 1
ATOM 574 N N . MET A 1 73 ? 7.725 -6.381 -14.279 1.00 93.62 73 MET A N 1
ATOM 575 C CA . MET A 1 73 ? 8.203 -7.413 -13.351 1.00 93.62 73 MET A CA 1
ATOM 576 C C . MET A 1 73 ? 7.602 -7.284 -11.951 1.00 93.62 73 MET A C 1
ATOM 578 O O . MET A 1 73 ? 7.281 -8.305 -11.340 1.00 93.62 73 MET A O 1
ATOM 582 N N . LEU A 1 74 ? 7.415 -6.056 -11.459 1.00 95.19 74 LEU A N 1
ATOM 583 C CA . LEU A 1 74 ? 6.772 -5.803 -10.170 1.00 95.19 74 LEU A CA 1
ATOM 584 C C . LEU A 1 74 ? 5.356 -6.386 -10.125 1.00 95.19 74 LEU A C 1
ATOM 586 O O . LEU A 1 74 ? 4.948 -6.860 -9.070 1.00 95.19 74 LEU A O 1
ATOM 590 N N . GLY A 1 75 ? 4.643 -6.443 -11.256 1.00 94.69 75 GLY A N 1
ATOM 591 C CA . GLY A 1 75 ? 3.262 -6.935 -11.323 1.00 94.69 75 GLY A CA 1
ATOM 592 C C . GLY A 1 75 ? 3.082 -8.375 -10.836 1.00 94.69 75 GLY A C 1
ATOM 593 O O . GLY A 1 75 ? 2.002 -8.730 -10.375 1.00 94.69 75 GLY A O 1
ATOM 594 N N . ARG A 1 76 ? 4.150 -9.184 -10.849 1.00 94.31 76 ARG A N 1
ATOM 595 C CA . ARG A 1 76 ? 4.125 -10.562 -10.334 1.00 94.31 76 ARG A CA 1
ATOM 596 C C . ARG A 1 76 ? 3.939 -10.636 -8.819 1.00 94.31 76 ARG A C 1
ATOM 598 O O . ARG A 1 76 ? 3.312 -11.568 -8.331 1.00 94.31 76 ARG A O 1
ATOM 605 N N . ARG A 1 77 ? 4.517 -9.680 -8.084 1.00 93.88 77 ARG A N 1
ATOM 606 C CA . ARG A 1 77 ? 4.547 -9.639 -6.607 1.00 93.88 77 ARG A CA 1
ATOM 607 C C . ARG A 1 77 ? 3.745 -8.486 -6.013 1.00 93.88 77 ARG A C 1
ATOM 609 O O . ARG A 1 77 ? 3.427 -8.512 -4.829 1.00 93.88 77 ARG A O 1
ATOM 616 N N . HIS A 1 78 ? 3.440 -7.484 -6.828 1.00 95.94 78 HIS A N 1
ATOM 617 C CA . HIS A 1 78 ? 2.696 -6.292 -6.449 1.00 95.94 78 HIS A CA 1
ATOM 618 C C . HIS A 1 78 ? 1.560 -5.995 -7.447 1.00 95.94 78 HIS A C 1
ATOM 620 O O . HIS A 1 78 ? 1.560 -4.942 -8.100 1.00 95.94 78 HIS A O 1
ATOM 626 N N . PRO A 1 79 ? 0.614 -6.937 -7.635 1.00 95.94 79 PRO A N 1
ATOM 627 C CA . PRO A 1 79 ? -0.447 -6.793 -8.627 1.00 95.94 79 PRO A CA 1
ATOM 628 C C . PRO A 1 79 ? -1.399 -5.621 -8.345 1.00 95.94 79 PRO A C 1
ATOM 630 O O . PRO A 1 79 ? -1.861 -4.988 -9.293 1.00 95.94 79 PRO A O 1
ATOM 633 N N . ASN A 1 80 ? -1.682 -5.280 -7.082 1.00 95.94 80 ASN A N 1
ATOM 634 C CA . ASN A 1 80 ? -2.563 -4.154 -6.751 1.00 95.94 80 ASN A CA 1
ATOM 635 C C . ASN A 1 80 ? -1.894 -2.812 -7.071 1.00 95.94 80 ASN A C 1
ATOM 637 O O . ASN A 1 80 ? -2.534 -1.920 -7.629 1.00 95.94 80 ASN A O 1
ATOM 641 N N . LEU A 1 81 ? -0.611 -2.663 -6.736 1.00 96.81 81 LEU A N 1
ATOM 642 C CA . LEU A 1 81 ? 0.163 -1.452 -6.986 1.00 96.81 81 LEU A CA 1
ATOM 643 C C . LEU A 1 81 ? 0.342 -1.217 -8.483 1.00 96.81 81 LEU A C 1
ATOM 645 O O . LEU A 1 81 ? 0.067 -0.122 -8.971 1.00 96.81 81 LEU A O 1
ATOM 649 N N . VAL A 1 82 ? 0.769 -2.245 -9.217 1.00 96.75 82 VAL A N 1
ATOM 650 C CA . VAL A 1 82 ? 0.936 -2.156 -10.671 1.00 96.75 82 VAL A CA 1
ATOM 651 C C . VAL A 1 82 ? -0.410 -1.944 -11.351 1.00 96.75 82 VAL A C 1
ATOM 653 O O . VAL A 1 82 ? -0.518 -1.060 -12.192 1.00 96.75 82 VAL A O 1
ATOM 656 N N . GLY A 1 83 ? -1.459 -2.656 -10.931 1.00 95.50 83 GLY A N 1
ATOM 657 C CA . GLY A 1 83 ? -2.812 -2.455 -11.449 1.00 95.50 83 GLY A CA 1
ATOM 658 C C . GLY A 1 83 ? -3.336 -1.034 -11.221 1.00 95.50 83 GLY A C 1
ATOM 659 O O . GLY A 1 83 ? -3.950 -0.451 -12.112 1.00 95.50 83 GLY A O 1
ATOM 660 N N . ARG A 1 84 ? -3.041 -0.424 -10.064 1.00 95.56 84 ARG A N 1
ATOM 661 C CA . ARG A 1 84 ? -3.409 0.971 -9.770 1.00 9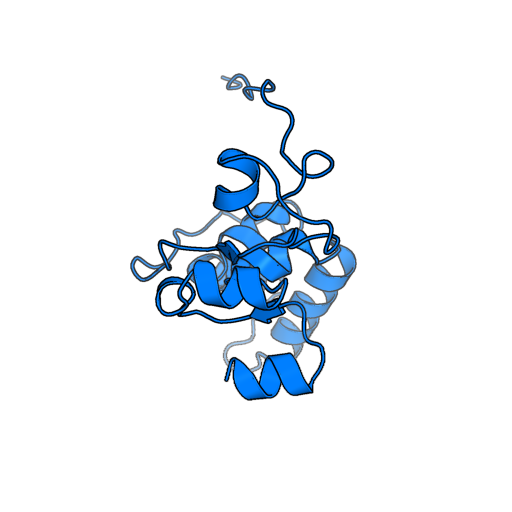5.56 84 ARG A CA 1
ATOM 662 C C . ARG A 1 84 ? -2.753 1.972 -10.724 1.00 95.56 84 ARG A C 1
ATOM 664 O O . ARG A 1 84 ? -3.342 3.028 -10.972 1.00 95.56 84 ARG A O 1
ATOM 671 N N . PHE A 1 85 ? -1.558 1.666 -11.217 1.00 96.94 85 PHE A N 1
ATOM 672 C CA . PHE A 1 85 ? -0.770 2.514 -12.109 1.00 96.94 85 PHE A CA 1
ATOM 673 C C . PHE A 1 85 ? -0.517 1.833 -13.459 1.00 96.94 85 PHE A C 1
ATOM 675 O O . PHE A 1 85 ? 0.549 2.011 -14.041 1.00 96.94 85 PHE A O 1
ATOM 682 N N . ALA A 1 86 ? -1.486 1.054 -13.953 1.00 95.19 86 ALA A N 1
ATOM 683 C CA . ALA A 1 86 ? -1.342 0.280 -15.187 1.00 95.19 86 ALA A CA 1
ATOM 684 C C . ALA A 1 86 ? -1.019 1.168 -16.401 1.00 95.19 86 ALA A C 1
ATOM 686 O O . ALA A 1 86 ? -0.243 0.778 -17.265 1.00 95.19 86 ALA A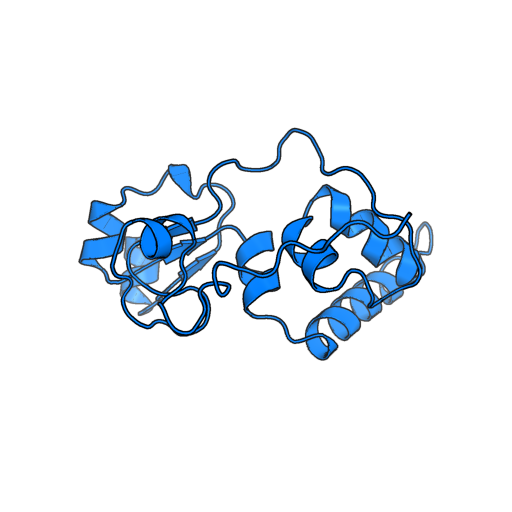 O 1
ATOM 687 N N . ASP A 1 87 ? -1.542 2.395 -16.410 1.00 94.56 87 ASP A N 1
ATOM 688 C CA . ASP A 1 87 ? -1.323 3.368 -17.483 1.00 94.56 87 ASP A CA 1
ATOM 689 C C . ASP A 1 87 ? -0.004 4.148 -17.333 1.00 94.56 87 ASP A C 1
ATOM 691 O O . ASP A 1 87 ? 0.300 5.027 -18.139 1.00 94.56 87 ASP A O 1
ATOM 695 N N . ALA A 1 88 ? 0.798 3.871 -16.294 1.00 95.06 88 ALA A N 1
ATOM 696 C CA . ALA A 1 88 ? 2.035 4.611 -16.074 1.00 95.06 88 ALA A CA 1
ATOM 697 C C . ALA A 1 88 ? 3.102 4.298 -17.138 1.00 95.06 88 ALA A C 1
ATOM 699 O O . ALA A 1 88 ? 3.911 5.168 -17.476 1.00 95.06 88 ALA A O 1
ATOM 700 N N . TYR A 1 89 ? 3.090 3.075 -17.673 1.00 95.00 89 TYR A N 1
ATOM 701 C CA . TYR A 1 89 ? 4.032 2.593 -18.678 1.00 95.00 89 TYR A CA 1
ATOM 702 C C . TYR A 1 89 ? 3.296 1.741 -19.714 1.00 95.00 89 TYR A C 1
ATOM 704 O O . TYR A 1 89 ? 2.462 0.912 -19.359 1.00 95.00 89 TYR A O 1
ATOM 712 N N . GLU A 1 90 ? 3.640 1.892 -20.993 1.00 91.56 90 GLU A N 1
ATOM 713 C CA . GLU A 1 90 ? 3.048 1.114 -22.088 1.00 91.56 90 GLU A CA 1
ATOM 714 C C . GLU A 1 90 ? 3.546 -0.340 -22.061 1.00 91.56 90 GLU A C 1
ATOM 716 O O . GLU A 1 90 ? 4.494 -0.721 -22.749 1.00 91.56 90 GLU A O 1
ATOM 721 N N . THR A 1 91 ? 2.931 -1.172 -21.219 1.00 91.81 91 THR A N 1
ATOM 722 C CA . THR A 1 91 ? 3.318 -2.577 -21.046 1.00 91.81 91 THR A CA 1
ATOM 723 C C . THR A 1 91 ? 2.107 -3.496 -20.974 1.00 91.81 91 THR A C 1
ATOM 725 O O . THR A 1 91 ? 1.004 -3.092 -20.619 1.00 91.81 91 THR A O 1
ATOM 728 N N . SER A 1 92 ? 2.309 -4.771 -21.309 1.00 88.62 92 SER A N 1
ATOM 729 C CA . SER A 1 92 ? 1.298 -5.801 -21.068 1.00 88.62 92 SER A CA 1
ATOM 730 C C . SER A 1 92 ? 1.381 -6.293 -19.626 1.00 88.62 92 SER A C 1
ATOM 732 O O . SER A 1 92 ? 2.471 -6.636 -19.156 1.00 88.62 92 SER A O 1
ATOM 734 N N . ALA A 1 93 ? 0.225 -6.406 -18.971 1.00 86.50 93 ALA A N 1
ATOM 735 C CA . ALA A 1 93 ? 0.116 -7.019 -17.655 1.00 86.50 93 ALA A CA 1
ATOM 736 C C . ALA A 1 93 ? 0.707 -8.438 -17.653 1.00 86.50 93 ALA A C 1
ATOM 738 O O . ALA A 1 93 ? 0.588 -9.192 -18.624 1.00 86.50 93 ALA A O 1
ATOM 739 N N . VAL A 1 94 ? 1.341 -8.798 -16.541 1.00 89.88 94 VAL A N 1
ATOM 740 C CA . VAL A 1 94 ? 1.797 -10.163 -16.272 1.00 89.88 94 VAL A CA 1
ATOM 741 C C . VAL A 1 94 ? 0.923 -10.783 -15.187 1.00 89.88 94 VAL A C 1
ATOM 743 O O . VAL A 1 94 ? 0.487 -10.061 -14.289 1.00 89.88 94 VAL A O 1
ATOM 746 N N . PRO A 1 95 ? 0.664 -12.101 -15.243 1.00 90.50 95 PRO A N 1
ATOM 747 C CA . PRO A 1 95 ? -0.003 -12.795 -14.151 1.00 90.50 95 PRO A CA 1
ATOM 748 C C . PRO A 1 95 ? 0.769 -12.636 -12.838 1.00 90.50 95 PRO A C 1
ATOM 750 O O . PRO A 1 95 ? 2.004 -12.658 -12.832 1.00 90.50 95 PRO A O 1
ATOM 753 N N . ALA A 1 96 ? 0.031 -12.486 -11.739 1.00 93.44 96 ALA A N 1
ATOM 754 C CA . ALA A 1 96 ? 0.600 -12.548 -10.400 1.00 93.44 96 ALA A CA 1
ATOM 755 C C . ALA A 1 96 ? 1.114 -13.967 -10.104 1.00 93.44 96 ALA A C 1
ATOM 757 O O . ALA A 1 96 ? 0.600 -14.936 -10.664 1.00 93.44 96 ALA A O 1
ATOM 758 N N . ASP A 1 97 ? 2.114 -14.088 -9.230 1.00 92.69 97 ASP A N 1
ATOM 759 C CA . ASP A 1 97 ? 2.586 -15.397 -8.766 1.00 92.69 97 ASP A CA 1
ATOM 760 C C . ASP A 1 97 ? 1.507 -16.067 -7.884 1.00 92.69 97 ASP A C 1
ATOM 762 O O . ASP A 1 97 ? 0.840 -15.390 -7.102 1.00 92.69 97 ASP A O 1
ATOM 766 N N . ASP A 1 98 ? 1.350 -17.392 -7.967 1.00 91.00 98 ASP A N 1
ATOM 76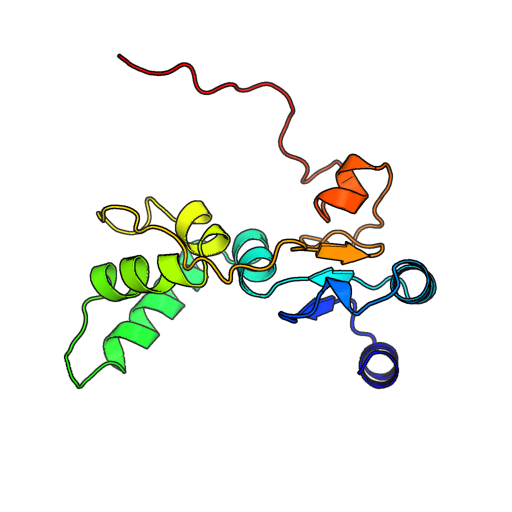7 C CA . ASP A 1 98 ? 0.272 -18.143 -7.289 1.00 91.00 98 ASP A CA 1
ATOM 768 C C . ASP A 1 98 ? 0.304 -18.063 -5.749 1.00 91.00 98 ASP A C 1
ATOM 770 O O . ASP A 1 98 ? -0.680 -18.383 -5.080 1.00 91.00 98 ASP A O 1
ATOM 774 N N . ASP A 1 99 ? 1.428 -17.627 -5.179 1.00 89.62 99 ASP A N 1
ATOM 775 C CA . ASP A 1 99 ? 1.645 -17.442 -3.744 1.00 89.62 99 ASP A CA 1
ATOM 776 C C . ASP A 1 99 ? 1.162 -16.075 -3.220 1.00 89.62 99 ASP A C 1
ATOM 778 O O . ASP A 1 99 ? 1.532 -15.676 -2.114 1.00 89.62 99 ASP A O 1
ATOM 782 N N . GLN A 1 100 ? 0.324 -15.351 -3.979 1.00 90.12 100 GLN A N 1
ATOM 783 C CA . GLN A 1 100 ? -0.263 -14.099 -3.493 1.00 90.12 100 GLN A CA 1
ATOM 784 C C . GLN A 1 100 ? -1.086 -14.314 -2.206 1.00 90.12 100 GLN A C 1
ATOM 786 O O . GLN A 1 100 ? -1.889 -15.252 -2.118 1.00 90.12 100 GLN A O 1
ATOM 791 N N . PRO A 1 101 ? -0.973 -13.402 -1.223 1.00 89.19 101 PRO A N 1
ATOM 792 C CA . PRO A 1 101 ? -1.746 -13.482 0.006 1.00 89.19 101 PRO A CA 1
ATOM 793 C C . PRO A 1 101 ? -3.237 -13.272 -0.263 1.00 89.19 101 PRO A C 1
ATOM 795 O O . PRO A 1 101 ? -3.649 -12.378 -1.003 1.00 89.19 101 PRO A O 1
ATOM 798 N N . ARG A 1 102 ? -4.065 -14.097 0.384 1.00 90.38 102 ARG A N 1
ATOM 799 C CA . ARG A 1 102 ? -5.531 -14.047 0.245 1.00 90.38 102 ARG A CA 1
ATOM 800 C C . ARG A 1 102 ? -6.167 -12.939 1.076 1.00 90.38 102 ARG A C 1
ATOM 802 O O . ARG A 1 102 ? -7.202 -12.399 0.692 1.00 90.38 102 ARG A O 1
ATOM 809 N N . VAL A 1 103 ? -5.567 -12.623 2.221 1.00 94.69 103 VAL A N 1
ATOM 810 C CA . VAL A 1 103 ? -6.020 -11.562 3.121 1.00 94.69 103 VAL A CA 1
ATOM 811 C C . VAL A 1 103 ? -5.095 -10.368 2.938 1.00 94.69 103 VAL A C 1
ATOM 813 O O . VAL A 1 103 ? -3.920 -10.421 3.281 1.00 94.69 103 VAL A O 1
ATOM 816 N N . LEU A 1 104 ? -5.622 -9.287 2.364 1.00 96.31 104 LEU A N 1
ATOM 817 C CA . LEU A 1 104 ? -4.835 -8.080 2.090 1.00 96.31 104 LEU A CA 1
ATOM 818 C C . LEU A 1 104 ? -4.891 -7.065 3.227 1.00 96.31 104 LEU A C 1
ATOM 820 O O . LEU A 1 104 ? -4.028 -6.195 3.318 1.00 96.31 104 LEU A O 1
ATOM 824 N N . VAL A 1 105 ? -5.925 -7.129 4.060 1.00 97.25 105 VAL A N 1
ATOM 825 C CA . VAL A 1 105 ? -6.144 -6.162 5.129 1.00 97.25 105 VAL A CA 1
ATOM 826 C C . VAL A 1 105 ? -7.029 -6.743 6.225 1.00 97.25 105 VAL A C 1
ATOM 828 O O . VAL A 1 105 ? -7.967 -7.493 5.946 1.00 97.25 105 VAL A O 1
ATOM 831 N N . ARG A 1 106 ? -6.736 -6.373 7.471 1.00 96.75 106 ARG A N 1
ATOM 832 C CA . ARG A 1 106 ? -7.563 -6.627 8.651 1.00 96.75 106 ARG A CA 1
ATOM 833 C C . ARG A 1 106 ? -7.358 -5.486 9.647 1.00 96.75 106 ARG A C 1
ATOM 835 O O . ARG A 1 106 ? -6.234 -5.035 9.839 1.00 96.75 106 ARG A O 1
ATOM 842 N N . GLY A 1 107 ? -8.422 -5.033 10.304 1.00 95.81 107 GLY A N 1
ATOM 843 C CA . GLY A 1 107 ? -8.324 -4.087 11.417 1.00 95.81 107 GLY A CA 1
ATOM 844 C C . GLY A 1 107 ? -9.388 -3.000 11.404 1.00 95.81 107 GLY A C 1
ATOM 845 O O . GLY A 1 107 ? -10.390 -3.094 10.698 1.00 95.81 107 GLY A O 1
ATOM 846 N N . ALA A 1 108 ? -9.154 -1.963 12.205 1.00 94.69 108 ALA A N 1
ATOM 847 C CA . ALA A 1 108 ? -10.188 -1.011 12.603 1.00 94.69 108 ALA A CA 1
ATOM 848 C C . ALA A 1 108 ? -10.122 0.349 11.901 1.00 94.69 108 ALA A C 1
ATOM 850 O O . ALA A 1 108 ? -11.044 1.152 12.048 1.00 94.69 108 ALA A O 1
ATOM 851 N N . VAL A 1 109 ? -9.057 0.641 11.150 1.00 96.75 109 VAL A N 1
ATOM 852 C CA . VAL A 1 109 ? -8.834 1.968 10.557 1.00 96.75 109 VAL A CA 1
ATOM 853 C C . VAL A 1 109 ? -8.599 1.912 9.054 1.00 96.75 109 VAL A C 1
ATOM 855 O O . VAL A 1 109 ? -8.027 0.971 8.504 1.00 96.75 109 VAL A O 1
ATOM 858 N N . CYS A 1 110 ? -9.061 2.955 8.368 1.00 97.31 110 CYS A N 1
ATOM 859 C CA . CYS A 1 110 ? -8.958 3.082 6.928 1.00 97.31 110 CYS A CA 1
ATOM 860 C C . CYS A 1 110 ? -7.503 3.210 6.497 1.00 97.31 110 CYS A C 1
ATOM 862 O O . CYS A 1 110 ? -6.841 4.192 6.830 1.00 97.31 110 CYS A O 1
ATOM 864 N N . VAL A 1 111 ? -7.064 2.301 5.627 1.00 97.31 111 VAL A N 1
ATOM 865 C CA . VAL A 1 111 ? -5.702 2.269 5.095 1.00 97.31 111 VAL A CA 1
ATOM 866 C C . VAL A 1 111 ? -5.310 3.598 4.464 1.00 97.31 111 VAL A C 1
ATOM 868 O O . VAL A 1 111 ? -4.162 3.990 4.590 1.00 97.31 111 VAL A O 1
ATOM 871 N N . ARG A 1 112 ? -6.235 4.351 3.854 1.00 95.50 112 ARG A N 1
ATOM 872 C CA . ARG A 1 112 ? -5.941 5.652 3.225 1.00 95.50 112 ARG A CA 1
ATOM 873 C C . ARG A 1 112 ? -5.838 6.841 4.177 1.00 95.50 112 ARG A C 1
ATOM 875 O O . ARG A 1 112 ? -5.091 7.763 3.878 1.00 95.50 112 ARG A O 1
ATOM 882 N N . CYS A 1 113 ? -6.606 6.869 5.267 1.00 95.38 113 CYS A N 1
ATOM 883 C CA . CYS A 1 113 ? -6.775 8.100 6.057 1.00 95.38 113 CYS A CA 1
ATOM 884 C C . CYS A 1 113 ? -6.910 7.913 7.568 1.00 95.38 113 CYS A C 1
ATOM 886 O O . CYS A 1 113 ? -7.282 8.865 8.244 1.00 95.38 113 CYS A O 1
ATOM 888 N N . ALA A 1 114 ? -6.682 6.707 8.085 1.00 95.81 114 ALA A N 1
ATOM 889 C CA . ALA A 1 114 ? -6.802 6.353 9.500 1.00 95.81 114 ALA A CA 1
ATOM 890 C C . ALA A 1 114 ? -8.196 6.524 10.131 1.00 95.81 114 ALA A C 1
ATOM 892 O O . ALA A 1 114 ? -8.381 6.216 11.302 1.00 95.81 114 ALA A O 1
ATOM 893 N N . ALA A 1 115 ? -9.205 6.979 9.382 1.00 96.12 115 ALA A N 1
ATOM 894 C CA . ALA A 1 115 ? -10.566 7.061 9.900 1.00 96.12 115 ALA A CA 1
ATOM 895 C C . ALA A 1 115 ? -11.074 5.670 10.300 1.00 96.12 115 ALA A C 1
ATOM 897 O O . ALA A 1 115 ? -10.875 4.712 9.547 1.00 96.12 115 ALA A O 1
ATOM 898 N N . LYS A 1 116 ? -11.770 5.581 11.438 1.00 95.38 116 LYS A N 1
ATOM 899 C CA . LYS A 1 116 ? -12.379 4.335 11.912 1.00 95.38 116 LYS A CA 1
ATOM 900 C C . LYS A 1 116 ? -13.271 3.716 10.840 1.00 95.38 116 LYS A C 1
ATOM 902 O O . LYS A 1 116 ? -14.033 4.409 10.158 1.00 95.38 116 LYS A O 1
ATOM 907 N N . LEU A 1 117 ? -13.138 2.408 10.683 1.00 95.38 117 LEU A N 1
ATOM 908 C CA . LEU A 1 117 ? -13.936 1.610 9.772 1.00 95.38 117 LEU A CA 1
ATOM 909 C C . LEU A 1 117 ? -15.268 1.258 10.419 1.00 95.38 117 LEU A C 1
ATOM 911 O O . LEU A 1 117 ? -15.374 1.074 11.629 1.00 95.38 117 LEU A O 1
ATOM 915 N N . ALA A 1 118 ? -16.289 1.171 9.579 1.00 89.06 118 ALA A N 1
ATOM 916 C CA . ALA A 1 118 ? -17.621 0.753 9.962 1.00 89.06 118 ALA A CA 1
ATOM 917 C C . ALA A 1 118 ? -18.227 -0.068 8.822 1.00 89.06 118 ALA A C 1
ATOM 919 O O . ALA A 1 118 ? -17.985 0.223 7.646 1.00 89.06 118 ALA A O 1
ATOM 920 N N . GLY A 1 119 ? -19.030 -1.065 9.191 1.00 89.50 119 GLY A N 1
ATOM 921 C CA . GLY A 1 119 ? -19.689 -1.975 8.259 1.00 89.50 119 GLY A CA 1
ATOM 922 C C . GLY A 1 119 ? -18.750 -3.010 7.634 1.00 89.50 119 GLY A C 1
ATOM 923 O O . GLY A 1 119 ? -17.548 -2.790 7.471 1.00 89.50 119 GLY A O 1
ATOM 924 N N . ASP A 1 120 ? -19.331 -4.141 7.246 1.00 91.31 120 ASP A N 1
ATOM 925 C CA . ASP A 1 120 ? -18.587 -5.315 6.777 1.00 91.31 120 ASP A CA 1
ATOM 926 C C . ASP A 1 120 ? -17.742 -5.023 5.535 1.00 91.31 120 ASP A C 1
ATOM 928 O O . ASP A 1 120 ? -16.621 -5.505 5.407 1.00 91.31 120 ASP A O 1
ATOM 932 N N . GLU A 1 121 ? -18.246 -4.196 4.616 1.00 92.81 121 GLU A N 1
ATOM 933 C CA . GLU A 1 121 ? -17.514 -3.840 3.399 1.00 92.81 121 GLU A CA 1
ATOM 934 C C . GLU A 1 121 ? -16.286 -2.973 3.692 1.00 92.81 121 GLU A C 1
ATOM 936 O O . GLU A 1 121 ? -15.222 -3.209 3.118 1.00 92.81 121 GLU A O 1
ATOM 941 N N . GLY A 1 122 ? -16.410 -2.014 4.614 1.00 92.94 122 GLY A N 1
ATOM 942 C CA . GLY A 1 122 ? -15.292 -1.177 5.035 1.00 92.94 122 GLY A CA 1
ATOM 943 C C . GLY A 1 122 ? -14.221 -1.984 5.762 1.00 92.94 122 GLY A C 1
ATOM 944 O O . GLY A 1 122 ? -13.041 -1.825 5.459 1.00 92.94 122 GLY A O 1
ATOM 945 N N . LEU A 1 123 ? -14.633 -2.895 6.652 1.00 93.75 123 LEU A N 1
ATOM 946 C CA . LEU A 1 123 ? -13.738 -3.820 7.356 1.00 93.75 123 LEU A CA 1
ATOM 947 C C . LEU A 1 123 ? -13.039 -4.788 6.392 1.00 93.75 123 LEU A C 1
ATOM 949 O O . LEU A 1 123 ? -11.832 -4.988 6.491 1.00 93.75 123 LEU A O 1
ATOM 953 N N . ARG A 1 124 ? -13.767 -5.336 5.412 1.00 94.25 124 ARG A N 1
ATOM 954 C CA . ARG A 1 124 ? -13.223 -6.264 4.409 1.00 94.25 124 ARG A CA 1
ATOM 955 C C . ARG A 1 124 ? -12.229 -5.599 3.456 1.00 94.25 124 ARG A C 1
ATOM 957 O O . ARG A 1 124 ? -11.280 -6.244 3.027 1.00 94.25 124 ARG A O 1
ATOM 964 N N . LEU A 1 125 ? -12.470 -4.343 3.074 1.00 95.31 125 LEU A N 1
ATOM 965 C CA . LEU A 1 125 ? -11.629 -3.616 2.114 1.00 95.31 125 LEU A CA 1
ATOM 966 C C . LEU A 1 125 ? -10.575 -2.725 2.778 1.00 95.31 125 LEU A C 1
ATOM 968 O O . LEU A 1 125 ? -9.693 -2.215 2.086 1.00 95.31 125 LEU A O 1
ATOM 972 N N . GLY A 1 126 ? -10.660 -2.505 4.091 1.00 96.19 126 GLY A N 1
ATOM 973 C CA . GLY A 1 126 ? -9.793 -1.572 4.808 1.00 96.19 126 GLY A CA 1
ATOM 974 C C . GLY A 1 126 ? -10.045 -0.105 4.443 1.00 96.19 126 GLY A C 1
ATOM 975 O O . GLY A 1 126 ? -9.132 0.721 4.523 1.00 96.19 126 GLY A O 1
ATOM 976 N N . LEU A 1 127 ? -11.251 0.249 3.989 1.00 96.94 127 LEU A N 1
ATOM 977 C CA . LEU A 1 127 ? -11.570 1.574 3.443 1.00 96.94 127 LEU A CA 1
ATOM 978 C C . LEU A 1 127 ? -12.820 2.164 4.101 1.00 96.94 127 LEU A C 1
ATOM 980 O O . LEU A 1 127 ? -13.855 1.514 4.195 1.00 96.94 127 LEU A O 1
ATOM 984 N N . CYS A 1 128 ? -12.736 3.420 4.551 1.00 95.94 128 CYS A N 1
ATOM 985 C CA . CYS A 1 128 ? -13.908 4.129 5.063 1.00 95.94 128 CYS A CA 1
ATOM 986 C C . CYS A 1 128 ? -14.849 4.517 3.916 1.00 95.94 128 CYS A C 1
ATOM 988 O O . CYS A 1 128 ? -14.456 4.521 2.751 1.00 95.94 128 CYS A O 1
ATOM 990 N N . THR A 1 129 ? -16.072 4.925 4.246 1.00 94.12 129 THR A N 1
ATOM 991 C CA . THR A 1 129 ? -17.121 5.274 3.269 1.00 94.12 129 THR A CA 1
ATOM 992 C C . THR A 1 129 ? -16.700 6.316 2.230 1.00 94.12 129 THR A C 1
ATOM 994 O O . THR A 1 129 ? -17.155 6.255 1.095 1.00 94.12 129 THR A O 1
ATOM 997 N N . ARG A 1 130 ? -15.787 7.233 2.578 1.00 93.69 130 ARG A N 1
ATOM 998 C CA . ARG A 1 130 ? -15.227 8.233 1.646 1.00 93.69 130 ARG A CA 1
ATOM 999 C C . ARG A 1 130 ? -14.285 7.640 0.596 1.00 93.69 130 ARG A C 1
ATOM 1001 O O . ARG A 1 130 ? -14.037 8.273 -0.422 1.00 93.69 130 ARG A O 1
ATOM 1008 N N . HIS A 1 131 ? -13.706 6.478 0.879 1.00 94.31 131 HIS A N 1
ATOM 1009 C CA . HIS A 1 131 ? -12.710 5.819 0.036 1.00 94.31 131 HIS A CA 1
ATOM 1010 C C . HIS A 1 131 ? -13.187 4.490 -0.541 1.00 94.31 131 HIS A C 1
ATOM 1012 O O . HIS A 1 131 ? -12.458 3.896 -1.332 1.00 94.31 131 HIS A O 1
ATOM 1018 N N . LEU A 1 132 ? -14.377 4.021 -0.162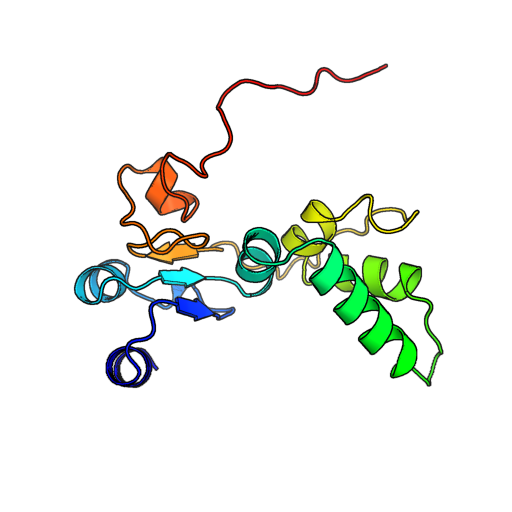 1.00 90.88 132 LEU A N 1
ATOM 1019 C CA . LEU A 1 132 ? -14.998 2.896 -0.837 1.00 90.88 132 LEU A CA 1
ATOM 1020 C C . LEU A 1 132 ? -15.242 3.264 -2.307 1.00 90.88 132 LEU A C 1
ATOM 1022 O O . LEU A 1 132 ? -15.693 4.379 -2.590 1.00 90.88 132 LEU A O 1
ATOM 1026 N N . PRO A 1 133 ? -14.958 2.352 -3.250 1.00 79.31 133 PRO A N 1
ATOM 1027 C CA . PRO A 1 133 ? -15.365 2.555 -4.628 1.00 79.31 133 PRO A CA 1
ATOM 1028 C C . PRO A 1 133 ? -16.889 2.697 -4.664 1.00 79.31 133 PRO A C 1
ATOM 1030 O O . PRO A 1 133 ? -17.610 1.907 -4.049 1.00 79.31 133 PRO A O 1
ATOM 1033 N N . LEU A 1 134 ? -17.384 3.721 -5.362 1.00 71.94 134 LEU A N 1
ATOM 1034 C CA . LEU A 1 134 ? -18.818 3.904 -5.558 1.00 71.94 134 LEU A CA 1
ATOM 1035 C C . LEU A 1 134 ? -19.361 2.632 -6.222 1.00 71.94 134 LEU A C 1
ATOM 1037 O O . LEU A 1 134 ? -18.961 2.286 -7.335 1.00 71.94 134 LEU A O 1
ATOM 1041 N N . ARG A 1 135 ? -20.246 1.904 -5.534 1.00 51.94 135 ARG A N 1
ATOM 1042 C CA . ARG A 1 135 ? -20.959 0.773 -6.133 1.00 51.94 135 ARG A CA 1
ATOM 1043 C C . ARG A 1 135 ? -21.767 1.308 -7.320 1.00 51.94 135 ARG A C 1
ATOM 1045 O O . ARG A 1 135 ? -22.760 1.992 -7.099 1.00 51.94 135 ARG A O 1
ATOM 1052 N N . GLY A 1 136 ? -21.350 1.012 -8.555 1.00 44.19 136 GLY A N 1
ATOM 1053 C CA . GLY A 1 136 ? -22.189 1.264 -9.736 1.00 44.19 136 GLY A CA 1
ATOM 1054 C C . GLY A 1 136 ? -21.555 1.893 -10.978 1.00 44.19 136 GLY A C 1
ATOM 1055 O O . GLY A 1 136 ? -22.257 2.604 -11.686 1.00 44.19 136 GLY A O 1
ATOM 1056 N N . MET A 1 137 ? -20.294 1.616 -11.315 1.00 38.62 137 MET A N 1
ATOM 1057 C CA . MET A 1 137 ? -19.835 1.773 -12.703 1.00 38.62 137 MET A CA 1
ATOM 1058 C C . MET A 1 137 ? -19.207 0.469 -13.179 1.00 38.62 137 MET A C 1
ATOM 1060 O O . MET A 1 137 ? -17.993 0.290 -13.156 1.00 38.62 137 MET A O 1
ATOM 1064 N N . SER A 1 138 ? -20.067 -0.460 -13.600 1.00 37.41 138 SER A N 1
ATOM 1065 C CA . SER A 1 138 ? -19.677 -1.515 -14.527 1.00 37.41 138 SER A CA 1
ATOM 1066 C C . SER A 1 138 ? -19.060 -0.840 -15.750 1.00 37.41 138 SER A C 1
ATOM 1068 O O . SER A 1 138 ? -19.753 -0.118 -16.470 1.00 37.41 138 SER A O 1
ATOM 1070 N N . SER A 1 139 ? -17.767 -1.043 -15.991 1.00 40.94 139 SER A N 1
ATOM 1071 C CA . SER A 1 139 ? -17.202 -0.800 -17.310 1.00 40.94 139 SER A CA 1
ATOM 1072 C C . SER A 1 139 ? -17.869 -1.786 -18.264 1.00 40.94 139 SER A C 1
ATOM 1074 O O . SER A 1 139 ? -17.556 -2.973 -18.313 1.00 40.94 139 SER A O 1
ATOM 1076 N N . VAL A 1 140 ? -18.872 -1.284 -18.981 1.00 40.91 140 VAL A N 1
ATOM 1077 C CA . VAL A 1 140 ? -19.411 -1.913 -20.181 1.00 40.91 140 VAL A CA 1
ATOM 1078 C C . VAL A 1 140 ? -18.226 -2.216 -21.089 1.00 40.91 140 VAL A C 1
ATOM 1080 O O . VAL A 1 140 ? -17.449 -1.317 -21.420 1.00 40.91 140 VAL A O 1
ATOM 1083 N N . GLY A 1 141 ? -18.078 -3.492 -21.445 1.00 41.09 141 GLY A N 1
ATOM 1084 C CA . GLY A 1 141 ? -17.112 -3.925 -22.439 1.00 41.09 141 GLY A CA 1
ATOM 1085 C C . GLY A 1 141 ? -17.283 -3.102 -23.709 1.00 41.09 141 GLY A C 1
ATOM 1086 O O . GLY A 1 141 ? -18.400 -2.916 -24.195 1.00 41.09 141 GLY A O 1
ATOM 1087 N N . LYS A 1 142 ? -16.176 -2.585 -24.233 1.00 36.09 142 LYS A N 1
ATOM 1088 C CA . LYS A 1 142 ? -16.141 -2.158 -25.625 1.00 36.09 142 LYS A CA 1
ATOM 1089 C C . LYS A 1 142 ? -15.712 -3.355 -26.462 1.00 36.09 142 LYS A C 1
ATOM 1091 O O . LYS A 1 142 ? -14.706 -3.991 -26.155 1.00 36.09 142 LYS A O 1
ATOM 1096 N N . ALA A 1 143 ? -16.590 -3.652 -27.415 1.00 39.00 143 ALA A N 1
ATOM 1097 C CA . ALA A 1 143 ? -16.469 -4.640 -28.474 1.00 39.00 143 ALA A CA 1
ATOM 1098 C C . ALA A 1 143 ? -15.225 -4.428 -29.342 1.00 39.00 143 ALA A C 1
ATOM 1100 O O . ALA A 1 143 ? -14.740 -3.272 -29.397 1.00 39.00 143 ALA A O 1
#

Foldseek 3Di:
DLVVCLVVLHQEDADQPQVVDDQVSQAVSLHKYFHNLLLCLQADDLVNVLVVLVVVQVPCVVVRDDSQRSLQVVCQVRVSNSVSCVVSDPHDHDHHHPPHRPQGMAYAAASNPSHGADDPQCRRSSHHPVGPDPPDDDPDDDD